Protein AF-A0AAE3F094-F1 (afdb_monomer)

Secondary structure (DSSP, 8-state):
-HHHHHHHHHHHHHHTTGGG--TTS-HHHHHHHHHHHHHHHHS-SSSEEEETTEEEEHHHHHHHHTT--HHHHHHHHHHHHHHHTT--

Structure (mmCIF, N/CA/C/O backbone):
data_AF-A0AAE3F094-F1
#
_entry.id   AF-A0AAE3F094-F1
#
loop_
_atom_site.group_PDB
_atom_site.id
_atom_site.type_symbol
_atom_site.label_atom_id
_atom_site.label_alt_id
_atom_site.label_comp_id
_atom_site.label_asym_id
_atom_site.label_entity_id
_atom_site.label_seq_id
_atom_site.pdbx_PDB_ins_code
_atom_site.Cartn_x
_atom_site.Cartn_y
_atom_site.Cartn_z
_atom_site.occupancy
_atom_site.B_iso_or_equiv
_atom_site.auth_seq_id
_atom_site.auth_comp_id
_atom_site.auth_asym_id
_atom_site.auth_atom_id
_atom_site.pdbx_PDB_model_num
ATOM 1 N N . MET A 1 1 ? 3.848 -10.168 14.263 1.00 55.53 1 MET A N 1
ATOM 2 C CA . MET A 1 1 ? 3.564 -8.799 13.771 1.00 55.53 1 MET A CA 1
ATOM 3 C C . MET A 1 1 ? 4.374 -8.482 12.517 1.00 55.53 1 MET A C 1
ATOM 5 O O . MET A 1 1 ? 3.759 -8.072 11.543 1.00 55.53 1 MET A O 1
ATOM 9 N N . MET A 1 2 ? 5.691 -8.752 12.488 1.00 59.78 2 MET A N 1
ATOM 10 C CA . MET A 1 2 ? 6.516 -8.536 11.283 1.00 59.78 2 MET A CA 1
ATOM 11 C C . MET A 1 2 ? 6.036 -9.291 10.039 1.00 59.78 2 MET A C 1
ATOM 13 O O . MET A 1 2 ? 6.050 -8.717 8.959 1.00 59.78 2 MET A O 1
ATOM 17 N N . ASP A 1 3 ? 5.491 -10.499 10.196 1.00 81.19 3 ASP A N 1
ATOM 18 C CA . ASP A 1 3 ? 4.919 -11.262 9.077 1.00 81.19 3 ASP A CA 1
ATOM 19 C C . ASP A 1 3 ? 3.830 -10.510 8.304 1.00 81.19 3 ASP A C 1
ATOM 21 O O . ASP A 1 3 ? 3.804 -10.524 7.078 1.00 81.19 3 ASP A O 1
ATOM 25 N N . ARG A 1 4 ? 2.940 -9.800 9.010 1.00 85.94 4 ARG A N 1
ATOM 26 C CA . ARG A 1 4 ? 1.827 -9.091 8.363 1.00 85.94 4 ARG A CA 1
ATOM 27 C C . ARG A 1 4 ? 2.320 -7.878 7.586 1.00 85.94 4 ARG A C 1
ATOM 29 O O . ARG A 1 4 ? 1.857 -7.654 6.476 1.00 85.94 4 ARG A O 1
ATOM 36 N N . ILE A 1 5 ? 3.254 -7.120 8.158 1.00 88.62 5 ILE A N 1
ATOM 37 C CA . ILE A 1 5 ? 3.833 -5.933 7.515 1.00 88.62 5 ILE A CA 1
ATOM 38 C C . ILE A 1 5 ? 4.559 -6.351 6.235 1.00 88.62 5 ILE A C 1
ATOM 40 O O . ILE A 1 5 ? 4.289 -5.796 5.172 1.00 88.62 5 ILE A O 1
ATOM 44 N N . SER A 1 6 ? 5.407 -7.380 6.316 1.00 90.12 6 SER A N 1
ATOM 45 C CA . SER A 1 6 ? 6.119 -7.920 5.156 1.00 90.12 6 SER A CA 1
ATOM 46 C C . SER A 1 6 ? 5.162 -8.453 4.088 1.00 90.12 6 SER A C 1
ATOM 48 O O . SER A 1 6 ? 5.328 -8.127 2.915 1.00 90.12 6 SER A O 1
ATOM 50 N N . ALA A 1 7 ? 4.114 -9.186 4.482 1.00 92.00 7 ALA A N 1
ATOM 51 C CA . ALA A 1 7 ? 3.120 -9.714 3.550 1.00 92.00 7 ALA A CA 1
ATOM 52 C C . ALA A 1 7 ? 2.343 -8.606 2.820 1.00 92.00 7 ALA A C 1
ATOM 54 O O . ALA A 1 7 ? 2.173 -8.672 1.604 1.00 92.00 7 ALA A O 1
ATOM 55 N N . TYR A 1 8 ? 1.894 -7.561 3.526 1.00 92.31 8 TYR A N 1
ATOM 56 C CA . TYR A 1 8 ? 1.226 -6.433 2.870 1.00 92.31 8 TYR A CA 1
ATOM 57 C C . TYR A 1 8 ? 2.180 -5.635 1.988 1.00 92.31 8 TYR A C 1
ATOM 59 O O . TYR A 1 8 ? 1.785 -5.220 0.902 1.00 92.31 8 TYR A O 1
ATOM 67 N N . ARG A 1 9 ? 3.435 -5.450 2.409 1.00 93.25 9 ARG A N 1
ATOM 68 C CA . ARG A 1 9 ? 4.442 -4.772 1.588 1.00 93.25 9 ARG A CA 1
ATOM 69 C C . ARG A 1 9 ? 4.678 -5.516 0.277 1.00 93.25 9 ARG A C 1
ATOM 71 O O . ARG A 1 9 ? 4.694 -4.890 -0.779 1.00 93.25 9 ARG A O 1
ATOM 78 N N . GLU A 1 10 ? 4.821 -6.836 0.335 1.00 92.31 10 GLU A N 1
ATOM 79 C CA . GLU A 1 10 ? 4.977 -7.676 -0.854 1.00 92.31 10 GLU A CA 1
ATOM 80 C C . GLU A 1 10 ? 3.726 -7.640 -1.741 1.00 92.31 10 GLU A C 1
ATOM 82 O O . GLU A 1 10 ? 3.837 -7.442 -2.950 1.00 92.31 10 GLU A O 1
ATOM 87 N N . LEU A 1 11 ? 2.532 -7.731 -1.144 1.00 93.38 11 LEU A N 1
ATOM 88 C CA . LEU A 1 11 ? 1.261 -7.641 -1.863 1.00 93.38 11 LEU A CA 1
ATOM 89 C C . LEU A 1 11 ? 1.130 -6.322 -2.632 1.00 93.38 11 LEU A C 1
ATOM 91 O O . LEU A 1 11 ? 0.827 -6.332 -3.823 1.00 93.38 11 LEU A O 1
ATOM 95 N N . ILE A 1 12 ? 1.368 -5.189 -1.968 1.00 93.38 12 ILE A N 1
ATOM 96 C CA . ILE A 1 12 ? 1.271 -3.876 -2.608 1.00 93.38 12 ILE A CA 1
ATOM 97 C C . ILE A 1 12 ? 2.336 -3.739 -3.695 1.00 93.38 12 ILE A C 1
ATOM 99 O O . ILE A 1 12 ? 1.996 -3.345 -4.806 1.00 93.38 12 ILE A O 1
ATOM 103 N N . ARG A 1 13 ? 3.591 -4.133 -3.429 1.00 92.44 13 ARG A N 1
ATOM 104 C CA . ARG A 1 13 ? 4.667 -4.114 -4.437 1.00 92.44 13 ARG A CA 1
ATOM 105 C C . ARG A 1 13 ? 4.321 -4.934 -5.676 1.00 92.44 13 ARG A C 1
ATOM 107 O O . ARG A 1 13 ? 4.592 -4.484 -6.786 1.00 92.44 13 ARG A O 1
ATOM 114 N N . LYS A 1 14 ? 3.694 -6.097 -5.495 1.00 91.75 14 LYS A N 1
ATOM 115 C CA . LYS A 1 14 ? 3.211 -6.932 -6.597 1.00 91.75 14 LYS A CA 1
ATOM 116 C C . LYS A 1 14 ? 2.082 -6.252 -7.370 1.00 91.75 14 LYS A C 1
ATOM 118 O O . LYS A 1 14 ? 2.133 -6.222 -8.593 1.00 91.75 14 LYS A O 1
ATOM 123 N N . ASN A 1 15 ? 1.095 -5.679 -6.679 1.00 91.44 15 ASN A N 1
ATOM 124 C CA . ASN A 1 15 ? -0.037 -5.003 -7.324 1.00 91.44 15 ASN A CA 1
ATOM 125 C C . ASN A 1 15 ? 0.399 -3.809 -8.178 1.00 91.44 15 ASN A C 1
ATOM 127 O O . ASN A 1 15 ? -0.174 -3.557 -9.235 1.00 91.44 15 ASN A O 1
ATOM 131 N N . ILE A 1 16 ? 1.421 -3.081 -7.728 1.00 90.50 16 ILE A N 1
ATOM 132 C CA . ILE A 1 16 ? 1.920 -1.901 -8.434 1.00 90.50 16 ILE A CA 1
ATOM 133 C C . ILE A 1 16 ? 3.005 -2.239 -9.456 1.00 90.50 16 ILE A C 1
ATOM 135 O O . ILE A 1 16 ? 3.491 -1.326 -10.113 1.00 90.50 16 ILE A O 1
ATOM 139 N N . ASP A 1 17 ? 3.384 -3.513 -9.591 1.00 89.56 17 ASP A N 1
ATOM 140 C CA . ASP A 1 17 ? 4.439 -3.984 -10.491 1.00 89.56 17 ASP A CA 1
ATOM 141 C C . ASP A 1 17 ? 5.809 -3.326 -10.193 1.00 89.56 17 ASP A C 1
ATOM 143 O O . ASP A 1 17 ? 6.520 -2.860 -11.085 1.00 89.56 17 ASP A O 1
ATOM 147 N N . TYR A 1 18 ? 6.162 -3.253 -8.897 1.00 88.00 18 TYR A N 1
ATOM 148 C CA . TYR A 1 18 ? 7.320 -2.517 -8.355 1.00 88.00 18 TYR A CA 1
ATOM 149 C C . TYR A 1 18 ? 8.654 -2.855 -9.045 1.00 88.00 18 TYR A C 1
ATOM 151 O O . TYR A 1 18 ? 9.480 -1.971 -9.278 1.00 88.00 18 TYR A O 1
ATOM 159 N N . GLU A 1 19 ? 8.870 -4.119 -9.412 1.00 86.06 19 GLU A N 1
ATOM 160 C CA . GLU A 1 19 ? 10.118 -4.558 -10.049 1.00 86.06 19 GLU A CA 1
ATOM 161 C C . GLU A 1 19 ? 10.317 -3.968 -11.454 1.00 86.06 19 GLU A C 1
ATOM 163 O O . GLU A 1 19 ? 11.453 -3.725 -11.860 1.00 86.06 19 GLU A O 1
ATOM 168 N N . ASN A 1 20 ? 9.226 -3.647 -12.158 1.00 86.19 20 ASN A N 1
ATOM 169 C CA . ASN A 1 20 ? 9.242 -3.140 -13.533 1.00 86.19 20 ASN A CA 1
ATOM 170 C C . ASN A 1 20 ? 9.038 -1.615 -13.610 1.00 86.19 20 ASN A C 1
ATOM 172 O O . ASN A 1 20 ? 8.595 -1.081 -14.640 1.00 86.19 20 ASN A O 1
ATOM 176 N N . TYR A 1 21 ? 9.312 -0.882 -12.526 1.00 81.75 21 TYR A N 1
ATOM 177 C CA . TYR A 1 21 ? 9.322 0.579 -12.588 1.00 81.75 21 TYR A CA 1
ATOM 178 C C . TYR A 1 21 ? 10.497 1.060 -13.438 1.00 81.75 21 TYR A C 1
ATOM 180 O O . TYR A 1 21 ? 11.636 0.642 -13.207 1.00 81.75 21 TYR A O 1
ATOM 188 N N . PRO A 1 22 ? 10.261 1.965 -14.403 1.00 78.25 22 PRO A N 1
ATOM 189 C CA . PRO A 1 22 ? 11.353 2.548 -15.155 1.00 78.25 22 PRO A CA 1
ATOM 190 C C . PRO A 1 22 ? 12.224 3.421 -14.231 1.00 78.25 22 PRO A C 1
ATOM 192 O O . PRO A 1 22 ? 11.716 4.012 -13.275 1.00 78.25 22 PRO A O 1
ATOM 195 N N . PRO A 1 23 ? 13.526 3.557 -14.533 1.00 75.56 23 PRO A N 1
ATOM 196 C CA . PRO A 1 23 ? 14.503 4.240 -13.676 1.00 75.56 23 PRO A CA 1
ATOM 197 C C . PRO A 1 23 ? 14.243 5.744 -13.492 1.00 75.56 23 PRO A C 1
ATOM 199 O O . PRO A 1 23 ? 14.900 6.383 -12.680 1.00 75.56 23 PRO A O 1
ATOM 202 N N . ILE A 1 24 ? 13.291 6.309 -14.241 1.00 75.31 24 ILE A N 1
ATOM 203 C CA . ILE A 1 24 ? 12.835 7.696 -14.095 1.00 75.31 24 ILE A CA 1
ATOM 204 C C . ILE A 1 24 ? 12.055 7.938 -12.796 1.00 75.31 24 ILE A C 1
ATOM 206 O O . ILE A 1 24 ? 11.940 9.085 -12.376 1.00 75.31 24 ILE A O 1
ATOM 210 N N . TYR A 1 25 ? 11.501 6.890 -12.175 1.00 77.75 25 TYR A N 1
ATOM 211 C CA . TYR A 1 25 ? 10.837 7.010 -10.881 1.00 77.75 25 TYR A CA 1
ATOM 212 C C . TYR A 1 25 ? 11.847 6.796 -9.766 1.00 77.75 25 TYR A C 1
ATOM 214 O O . TYR A 1 25 ? 12.594 5.815 -9.758 1.00 77.75 25 TYR A O 1
ATOM 222 N N . ASN A 1 26 ? 11.828 7.694 -8.788 1.00 83.88 26 ASN A N 1
ATOM 223 C CA . ASN A 1 26 ? 12.620 7.531 -7.588 1.00 83.88 26 ASN A CA 1
ATOM 224 C C . ASN A 1 26 ? 12.048 6.379 -6.752 1.00 83.88 26 ASN A C 1
ATOM 226 O O . ASN A 1 26 ? 10.971 6.490 -6.164 1.00 83.88 26 ASN A O 1
ATOM 230 N N . LYS A 1 27 ? 12.771 5.257 -6.703 1.00 85.31 2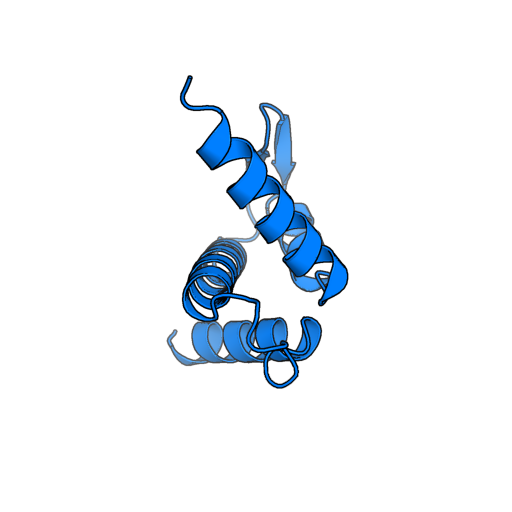7 LYS A N 1
ATOM 231 C CA . LYS A 1 27 ? 12.345 4.072 -5.945 1.00 85.31 27 LYS A CA 1
ATOM 232 C C . LYS A 1 27 ? 12.136 4.368 -4.461 1.00 85.31 27 LYS A C 1
ATOM 234 O O . LYS A 1 27 ? 11.249 3.770 -3.866 1.00 85.31 27 LYS A O 1
ATOM 239 N N . GLN A 1 28 ? 12.884 5.318 -3.899 1.00 88.19 28 GLN A N 1
ATOM 240 C CA . GLN A 1 28 ? 12.712 5.729 -2.509 1.00 88.19 28 GLN A CA 1
ATOM 241 C C . GLN A 1 28 ? 11.332 6.356 -2.265 1.00 88.19 28 GLN A C 1
ATOM 243 O O . GLN A 1 28 ? 10.667 5.982 -1.309 1.00 88.19 28 GLN A O 1
ATOM 248 N N . GLU A 1 29 ? 10.860 7.237 -3.151 1.00 88.69 29 GLU A N 1
ATOM 249 C CA . GLU A 1 29 ? 9.527 7.850 -3.016 1.00 88.69 29 GLU A CA 1
ATOM 250 C C . GLU A 1 29 ? 8.411 6.806 -3.146 1.00 88.69 29 GLU A C 1
ATOM 252 O O . GLU A 1 29 ? 7.403 6.862 -2.442 1.00 88.69 29 GLU A O 1
ATOM 257 N N . VAL A 1 30 ? 8.601 5.816 -4.026 1.00 90.44 30 VAL A N 1
ATOM 258 C CA . VAL A 1 30 ? 7.675 4.682 -4.140 1.00 90.44 30 VAL A CA 1
ATOM 259 C C . VAL A 1 30 ? 7.669 3.868 -2.845 1.00 90.44 30 VAL A C 1
ATOM 261 O O . VAL A 1 30 ? 6.600 3.495 -2.372 1.00 90.44 30 VAL A O 1
ATOM 264 N N . ASP A 1 31 ? 8.836 3.593 -2.262 1.00 91.56 31 ASP A N 1
ATOM 2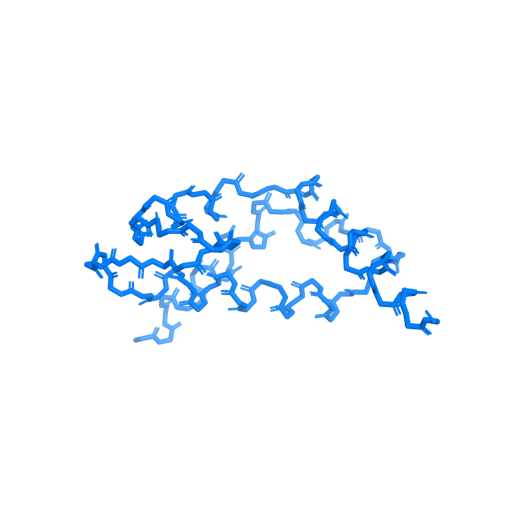65 C CA . ASP A 1 31 ? 8.943 2.857 -1.002 1.00 91.56 31 ASP A CA 1
ATOM 266 C C . ASP A 1 31 ? 8.291 3.597 0.168 1.00 91.56 31 ASP A C 1
ATOM 268 O O . ASP A 1 31 ? 7.527 2.980 0.907 1.00 91.56 31 ASP A O 1
ATOM 272 N N . GLU A 1 32 ? 8.507 4.906 0.294 1.00 91.88 32 GLU A N 1
ATOM 273 C CA . GLU A 1 32 ? 7.866 5.739 1.319 1.00 91.88 32 GLU A CA 1
ATOM 274 C C . GLU A 1 32 ? 6.334 5.723 1.182 1.00 91.88 32 GLU A C 1
ATOM 276 O O . GLU A 1 32 ? 5.611 5.579 2.173 1.00 91.88 32 GLU A O 1
ATOM 281 N N . LEU A 1 33 ? 5.820 5.787 -0.052 1.00 91.94 33 LEU A N 1
ATOM 282 C CA . LEU A 1 33 ? 4.387 5.665 -0.316 1.00 91.94 33 LEU A CA 1
ATOM 283 C C . LEU A 1 33 ? 3.853 4.270 0.041 1.00 91.94 33 LEU A C 1
ATOM 285 O O . LEU A 1 33 ? 2.780 4.157 0.634 1.00 91.94 33 LEU A O 1
ATOM 289 N N . VAL A 1 34 ? 4.584 3.205 -0.299 1.00 92.44 34 VAL A N 1
ATOM 290 C CA . VAL A 1 34 ? 4.212 1.828 0.058 1.00 92.44 34 VAL A CA 1
ATOM 291 C C . VAL A 1 34 ? 4.187 1.647 1.574 1.00 92.44 34 VAL A C 1
ATOM 293 O O . VAL A 1 34 ? 3.240 1.052 2.087 1.00 92.44 34 VAL A O 1
ATOM 296 N N . ASP A 1 35 ? 5.168 2.182 2.298 1.00 93.38 35 ASP A N 1
ATOM 297 C CA . ASP A 1 35 ? 5.218 2.088 3.757 1.00 93.38 35 ASP A CA 1
ATOM 298 C C . ASP A 1 35 ? 4.017 2.814 4.403 1.00 93.38 35 ASP A C 1
ATOM 300 O O . ASP A 1 35 ? 3.365 2.243 5.281 1.00 93.38 35 ASP A O 1
ATOM 304 N N . LEU A 1 36 ? 3.614 3.988 3.894 1.00 93.56 36 LEU A N 1
ATOM 305 C CA . LEU A 1 36 ? 2.398 4.692 4.340 1.00 93.56 36 LEU A CA 1
ATOM 306 C C . LEU A 1 36 ? 1.111 3.886 4.076 1.00 93.56 36 LEU A C 1
ATOM 308 O O . LEU A 1 36 ? 0.189 3.845 4.903 1.00 93.56 36 LEU A O 1
ATOM 312 N N . ILE A 1 37 ? 1.030 3.234 2.912 1.00 93.44 37 IL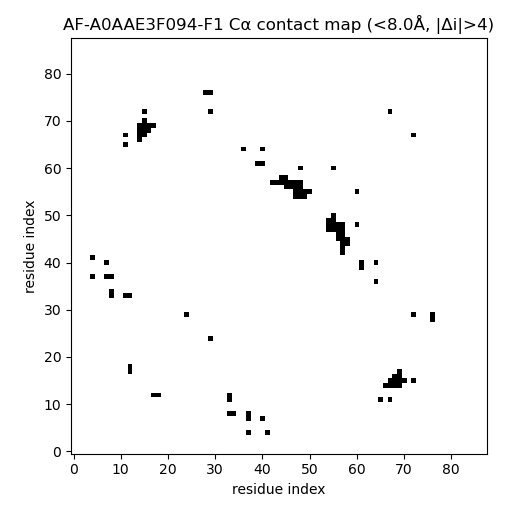E A N 1
ATOM 313 C CA . ILE A 1 37 ? -0.096 2.359 2.567 1.00 93.44 37 ILE A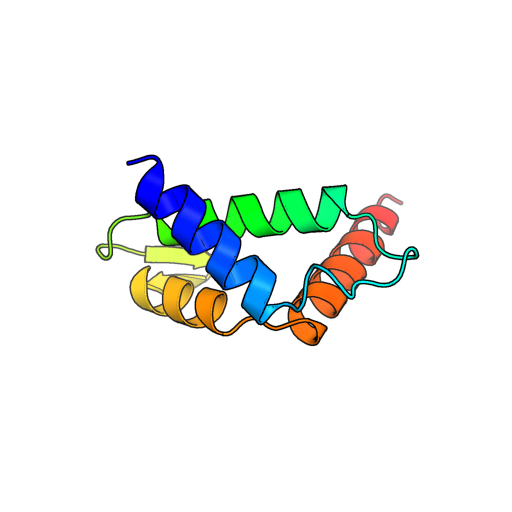 CA 1
ATOM 314 C C . ILE A 1 37 ? -0.170 1.195 3.559 1.00 93.44 37 ILE A C 1
ATOM 316 O O . ILE A 1 37 ? -1.236 0.920 4.114 1.00 93.44 37 ILE A O 1
ATOM 320 N N . VAL A 1 38 ? 0.956 0.524 3.807 1.00 94.44 38 VAL A N 1
ATOM 321 C CA . VAL A 1 38 ? 1.034 -0.617 4.726 1.00 94.44 38 VAL A CA 1
ATOM 322 C C . VAL A 1 38 ? 0.668 -0.199 6.149 1.00 94.44 38 VAL A C 1
ATOM 324 O O . VAL A 1 38 ? -0.106 -0.905 6.797 1.00 94.44 38 VAL A O 1
ATOM 327 N N . GLU A 1 39 ? 1.129 0.962 6.615 1.00 93.50 39 GLU A N 1
ATOM 328 C CA . GLU A 1 39 ? 0.743 1.517 7.916 1.00 93.50 39 GLU A CA 1
ATOM 329 C C . GLU A 1 39 ? -0.780 1.691 8.024 1.00 93.50 39 GLU A C 1
ATOM 331 O O . GLU A 1 39 ? -1.400 1.256 8.998 1.00 93.50 39 GLU A O 1
ATOM 336 N N . THR A 1 40 ? -1.420 2.215 6.975 1.00 93.38 40 THR A N 1
ATOM 337 C CA . THR A 1 40 ? -2.882 2.355 6.941 1.00 93.38 40 THR A CA 1
ATOM 338 C C . THR A 1 40 ? -3.597 0.998 6.973 1.00 93.38 40 THR A C 1
ATOM 340 O O . THR A 1 40 ? -4.630 0.842 7.630 1.00 93.38 40 THR A O 1
ATOM 343 N N . LEU A 1 41 ? -3.054 -0.020 6.298 1.00 93.19 41 LEU A N 1
ATOM 344 C CA . LEU A 1 41 ? -3.603 -1.382 6.314 1.00 93.19 41 LEU A CA 1
ATOM 345 C C . LEU A 1 41 ? -3.479 -2.058 7.691 1.00 93.19 41 LEU A C 1
ATOM 347 O O . LEU A 1 41 ? -4.291 -2.932 8.012 1.00 93.19 41 LEU A O 1
ATOM 3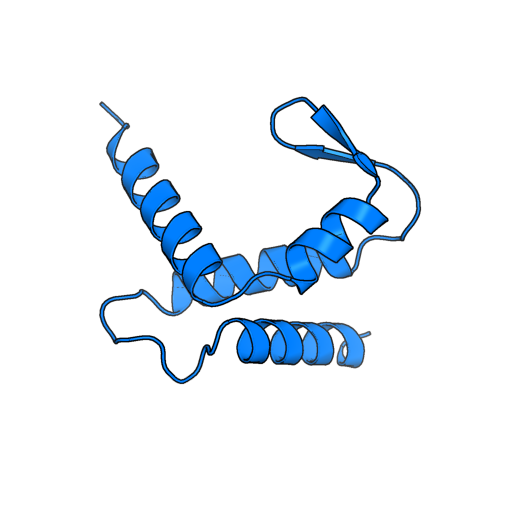51 N N . MET A 1 42 ? -2.516 -1.633 8.515 1.00 92.62 42 MET A N 1
ATOM 352 C CA . MET A 1 42 ? -2.319 -2.110 9.890 1.00 92.62 42 MET A CA 1
ATOM 353 C C . MET A 1 42 ? -3.295 -1.524 10.911 1.00 92.62 42 MET A C 1
ATOM 355 O O . MET A 1 42 ? -3.431 -2.098 11.994 1.00 92.62 42 MET A O 1
ATOM 359 N N . LEU A 1 43 ? -4.005 -0.441 10.586 1.00 92.62 43 LEU A N 1
ATOM 360 C CA . LEU A 1 43 ? -5.005 0.142 11.483 1.00 92.62 43 LEU A CA 1
ATOM 361 C C . LEU A 1 43 ? -6.111 -0.872 11.827 1.00 92.62 43 LEU A C 1
ATOM 363 O O . LEU A 1 43 ? -6.402 -1.758 11.026 1.00 92.62 43 LEU A O 1
ATOM 367 N N . PRO A 1 44 ? -6.764 -0.784 12.994 1.00 92.19 44 PRO A N 1
ATOM 368 C CA . PRO A 1 44 ? -7.919 -1.627 13.291 1.00 92.19 44 PRO A CA 1
ATOM 369 C C . PRO A 1 44 ? -9.076 -1.327 12.326 1.00 92.19 44 PRO A C 1
ATOM 371 O O . PRO A 1 44 ? -9.246 -0.197 11.882 1.00 92.19 44 PRO A O 1
ATOM 374 N N . ASP A 1 45 ? -9.912 -2.321 12.015 1.00 91.88 45 ASP A N 1
ATOM 375 C CA . ASP A 1 45 ? -11.073 -2.147 11.117 1.00 91.88 45 ASP A CA 1
ATOM 376 C C . ASP A 1 45 ? -12.217 -1.315 11.732 1.00 91.88 45 ASP A C 1
ATOM 378 O O . ASP A 1 45 ? -13.259 -1.099 11.116 1.00 91.88 45 ASP A O 1
ATOM 382 N N . THR A 1 46 ? -12.018 -0.817 12.949 1.00 92.19 46 THR A N 1
ATOM 383 C CA . THR A 1 46 ? -12.935 0.063 13.668 1.00 92.19 46 THR A CA 1
ATOM 384 C C . THR A 1 46 ? -12.524 1.525 13.502 1.00 92.19 46 THR A C 1
ATOM 386 O O . THR A 1 46 ? -11.355 1.860 13.682 1.00 92.19 46 THR A O 1
ATOM 389 N N . GLY A 1 47 ? -13.492 2.411 13.257 1.00 92.88 47 GLY A N 1
ATOM 390 C CA . GLY A 1 47 ? -13.284 3.864 13.235 1.00 92.88 47 GLY A CA 1
ATOM 391 C C . GLY A 1 47 ? -13.232 4.484 11.837 1.00 92.88 47 GLY A C 1
ATOM 392 O O . GLY A 1 47 ? -13.595 3.860 10.833 1.00 92.88 47 GLY A O 1
ATOM 393 N N . THR A 1 48 ? -12.804 5.747 11.784 1.00 94.94 48 THR A N 1
ATOM 394 C CA . THR A 1 48 ? -12.754 6.580 10.576 1.00 94.94 48 THR A CA 1
ATOM 395 C C . THR A 1 48 ? -11.375 7.219 10.389 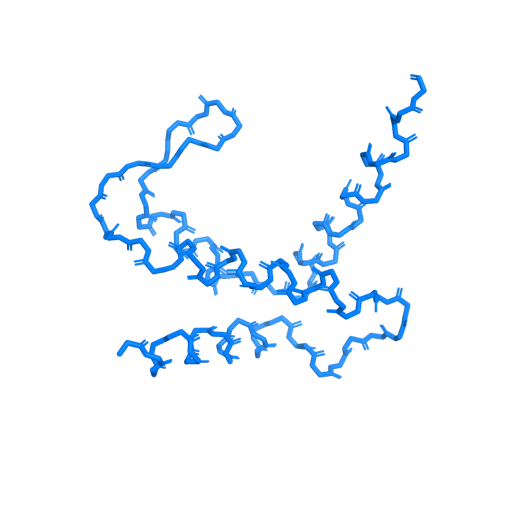1.00 94.94 48 THR A C 1
ATOM 397 O O . THR A 1 48 ? -10.646 7.477 11.342 1.00 94.94 48 THR A O 1
ATOM 400 N N . ILE A 1 49 ? -11.015 7.482 9.133 1.00 93.81 49 ILE A N 1
ATOM 401 C CA . ILE A 1 49 ? -9.842 8.253 8.719 1.00 93.81 49 ILE A CA 1
ATOM 402 C C . ILE A 1 49 ? -10.347 9.503 8.008 1.00 93.81 49 ILE A C 1
ATOM 404 O O . ILE A 1 49 ? -11.203 9.427 7.121 1.00 93.81 49 ILE A O 1
ATOM 408 N N . ARG A 1 50 ? -9.813 10.666 8.378 1.00 94.19 50 ARG A N 1
ATOM 409 C CA . ARG A 1 50 ? -10.154 11.937 7.739 1.00 94.19 50 ARG A CA 1
ATOM 410 C C . ARG A 1 50 ? -9.240 12.186 6.540 1.00 94.19 50 ARG A C 1
ATOM 412 O O . ARG A 1 50 ? -8.061 12.467 6.709 1.00 94.19 50 ARG A O 1
ATOM 419 N N . ILE A 1 51 ? -9.801 12.124 5.334 1.00 90.38 51 ILE A N 1
ATOM 420 C CA . ILE A 1 51 ? -9.092 12.326 4.063 1.00 90.38 51 ILE A CA 1
ATOM 421 C C . ILE A 1 51 ? -9.709 13.529 3.345 1.00 90.38 51 ILE A C 1
ATOM 423 O O . ILE A 1 51 ? -10.899 13.524 3.030 1.00 90.38 51 ILE A O 1
ATOM 427 N N . GLY A 1 52 ? -8.916 14.578 3.099 1.00 86.44 52 GLY A N 1
ATOM 428 C CA . GLY A 1 52 ? -9.388 15.793 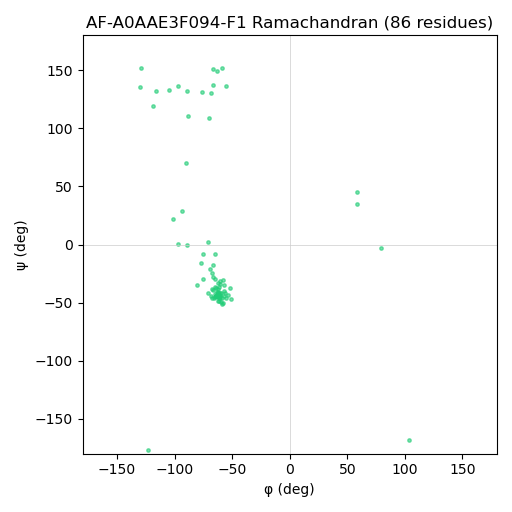2.417 1.00 86.44 52 GLY A CA 1
ATOM 429 C C . GLY A 1 52 ? -10.564 16.478 3.129 1.00 86.44 52 GLY A C 1
ATOM 430 O O . GLY A 1 52 ? -11.490 16.953 2.480 1.00 86.44 52 GLY A O 1
ATOM 431 N N . GLY A 1 53 ? -10.579 16.441 4.467 1.00 91.31 53 GLY A N 1
ATOM 432 C CA . GLY A 1 53 ? -11.666 16.984 5.290 1.00 91.31 53 GLY A CA 1
ATOM 433 C C . GLY A 1 53 ? -12.910 16.095 5.406 1.00 91.31 53 GLY A C 1
ATOM 434 O O . GLY A 1 53 ? -13.814 16.442 6.157 1.00 91.31 53 GLY A O 1
ATOM 435 N N . LYS A 1 54 ? -12.961 14.943 4.724 1.00 94.12 54 LYS A N 1
ATOM 436 C CA . LYS A 1 54 ? -14.077 13.989 4.806 1.00 94.12 54 LYS A CA 1
ATOM 437 C C . LYS A 1 54 ? -13.698 12.776 5.644 1.00 94.12 54 LYS A C 1
ATOM 439 O O . LYS A 1 54 ? -12.645 12.180 5.426 1.00 94.12 54 LYS A O 1
ATOM 444 N N . GLU A 1 55 ? -14.568 12.383 6.563 1.00 95.81 55 GLU A N 1
ATOM 445 C CA . GLU A 1 55 ? -14.408 11.141 7.315 1.00 95.81 55 GLU A CA 1
ATOM 446 C C . GLU A 1 55 ? -14.789 9.936 6.455 1.00 95.81 55 GLU A C 1
ATOM 448 O O . GLU A 1 55 ? -15.831 9.923 5.798 1.00 95.81 55 GLU A O 1
ATOM 453 N N . ARG A 1 56 ? -13.928 8.919 6.439 1.00 95.56 56 ARG A N 1
ATOM 454 C CA . ARG A 1 56 ? -14.163 7.658 5.736 1.00 95.56 56 ARG A CA 1
ATOM 455 C C . ARG A 1 56 ? -13.898 6.481 6.670 1.00 95.56 56 ARG A C 1
ATOM 457 O O . ARG A 1 56 ? -12.874 6.496 7.344 1.00 95.56 56 ARG A O 1
ATOM 464 N N . PRO A 1 57 ? -14.754 5.449 6.702 1.00 96.38 57 PRO A N 1
ATOM 465 C CA . PRO A 1 57 ? -14.492 4.243 7.480 1.00 96.38 57 PRO A CA 1
ATOM 466 C C . PRO A 1 57 ? -13.152 3.603 7.108 1.00 96.38 57 PRO A C 1
ATOM 468 O O . PRO A 1 57 ? -12.852 3.456 5.918 1.00 96.38 57 PRO A O 1
ATOM 471 N N . VAL A 1 58 ? -12.382 3.175 8.112 1.00 96.12 58 VAL A N 1
ATOM 472 C CA . VAL A 1 58 ? -11.082 2.512 7.906 1.00 96.12 58 VAL A CA 1
ATOM 473 C C . VAL A 1 58 ? -11.176 1.349 6.900 1.00 96.12 58 VAL A C 1
ATOM 475 O O . VAL A 1 58 ? -10.377 1.338 5.960 1.00 96.12 58 VAL A O 1
ATOM 478 N N . PRO A 1 59 ? -12.164 0.429 6.973 1.00 95.38 59 PRO A N 1
ATOM 479 C CA . PRO A 1 59 ? -12.246 -0.700 6.038 1.00 95.38 59 PRO A CA 1
ATOM 480 C C . PRO A 1 59 ? -12.389 -0.273 4.573 1.00 95.38 59 PRO A C 1
ATOM 482 O O . PRO A 1 59 ? -11.841 -0.909 3.672 1.00 95.38 59 PRO A O 1
ATOM 485 N N . ILE A 1 60 ? -13.090 0.839 4.323 1.00 95.00 60 ILE A N 1
ATOM 486 C CA . ILE A 1 60 ? -13.257 1.389 2.973 1.00 95.00 60 ILE A CA 1
ATOM 487 C C . ILE A 1 60 ? -11.920 1.923 2.465 1.00 95.00 60 ILE A C 1
ATOM 489 O O . ILE A 1 60 ? -11.538 1.651 1.328 1.00 95.00 60 ILE A O 1
ATOM 493 N N . VAL A 1 61 ? -11.187 2.650 3.310 1.00 94.94 61 VAL A N 1
ATOM 494 C CA . VAL A 1 61 ? -9.864 3.184 2.964 1.00 94.94 61 VAL A CA 1
ATOM 495 C C . VAL A 1 61 ? -8.879 2.060 2.659 1.00 94.94 61 VAL A C 1
ATOM 497 O O . VAL A 1 61 ? -8.224 2.092 1.619 1.00 94.94 61 VAL A O 1
ATOM 500 N N . LYS A 1 62 ? -8.854 1.012 3.485 1.00 94.44 62 LYS A N 1
ATOM 501 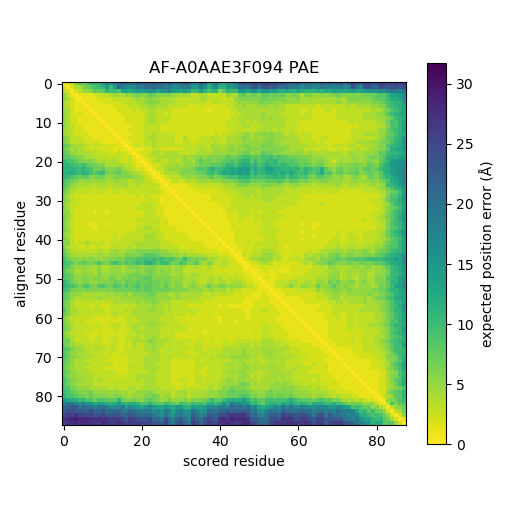C CA . LYS A 1 62 ? -8.042 -0.182 3.227 1.00 94.44 62 LYS A CA 1
ATOM 502 C C . LYS A 1 62 ? -8.392 -0.847 1.899 1.00 94.44 62 LYS A C 1
ATOM 504 O O . LYS A 1 62 ? -7.498 -1.160 1.119 1.00 94.44 62 LYS A O 1
ATOM 509 N N . SER A 1 63 ? -9.682 -1.024 1.604 1.00 94.06 63 SER A N 1
ATOM 510 C CA . SER A 1 63 ? -10.105 -1.610 0.330 1.00 94.06 63 SER A CA 1
ATOM 511 C C . SER A 1 63 ? -9.680 -0.773 -0.878 1.00 94.06 63 SER A C 1
ATOM 513 O O . SER A 1 63 ? -9.417 -1.361 -1.924 1.00 94.06 63 SER A O 1
ATOM 515 N N . MET A 1 64 ? -9.631 0.558 -0.766 1.00 92.81 64 MET A N 1
ATOM 516 C CA . MET A 1 64 ? -9.118 1.418 -1.839 1.00 92.81 64 MET A CA 1
ATOM 517 C C . MET A 1 64 ? -7.612 1.217 -2.029 1.00 92.81 64 MET A C 1
ATOM 519 O O . MET A 1 64 ? -7.167 1.020 -3.154 1.00 92.81 64 MET A O 1
ATOM 523 N N . PHE A 1 65 ? -6.845 1.192 -0.937 1.00 93.19 65 PHE A N 1
ATOM 524 C CA . PHE A 1 65 ? -5.398 0.987 -0.986 1.00 93.19 65 PHE A CA 1
ATOM 525 C C . PHE A 1 65 ? -4.990 -0.370 -1.569 1.00 93.19 65 PHE A C 1
ATOM 527 O O . PHE A 1 65 ? -4.050 -0.444 -2.353 1.00 93.19 65 PHE A O 1
ATOM 534 N N . LEU A 1 66 ? -5.734 -1.435 -1.259 1.00 92.44 66 LEU A N 1
ATOM 535 C CA . LEU A 1 66 ? -5.486 -2.772 -1.814 1.00 92.44 66 LEU A CA 1
ATOM 536 C C . LEU A 1 66 ? -5.743 -2.871 -3.326 1.00 92.44 66 LEU A C 1
ATOM 538 O O . LEU A 1 66 ? -5.288 -3.827 -3.948 1.00 92.44 66 LEU A O 1
ATOM 542 N N . LYS A 1 67 ? -6.475 -1.914 -3.911 1.00 92.00 67 LYS A N 1
ATOM 543 C CA . LYS A 1 67 ? -6.790 -1.855 -5.347 1.00 92.00 67 LYS A CA 1
ATOM 544 C C . LYS A 1 67 ? -5.851 -0.943 -6.136 1.00 92.00 67 LYS A C 1
ATOM 546 O O . LYS A 1 67 ? -6.068 -0.780 -7.331 1.00 92.00 67 LYS A O 1
ATOM 551 N N . LEU A 1 68 ? -4.862 -0.322 -5.490 1.00 91.62 68 LEU A N 1
ATOM 552 C CA . LEU A 1 68 ? -3.885 0.493 -6.202 1.00 91.62 68 LEU A CA 1
ATOM 553 C C . LEU A 1 68 ? -3.031 -0.382 -7.116 1.00 91.62 68 LEU A C 1
ATOM 555 O O . LEU A 1 68 ? -2.553 -1.441 -6.716 1.00 91.62 68 LEU A O 1
ATOM 559 N N . ASP A 1 69 ? -2.811 0.124 -8.319 1.00 90.88 69 ASP A N 1
ATOM 560 C CA . ASP A 1 69 ? -1.918 -0.440 -9.322 1.00 90.88 69 ASP A CA 1
ATOM 561 C C . ASP A 1 69 ? -0.868 0.605 -9.735 1.00 90.88 69 ASP A C 1
ATOM 563 O O . ASP A 1 69 ? -0.803 1.717 -9.194 1.00 90.88 69 ASP A O 1
ATOM 567 N N . LYS A 1 70 ? -0.026 0.235 -10.698 1.00 89.06 70 LYS A N 1
ATOM 568 C CA . LYS A 1 70 ? 1.068 1.061 -11.208 1.00 89.06 70 LYS A CA 1
ATOM 569 C C . LYS A 1 70 ? 0.626 2.452 -11.675 1.00 89.06 70 LYS A C 1
ATOM 571 O O . LYS A 1 70 ? 1.306 3.434 -11.372 1.00 89.06 70 LYS A O 1
ATOM 576 N N . ASP A 1 71 ? -0.489 2.556 -12.396 1.00 89.06 71 ASP A N 1
ATOM 577 C CA . ASP A 1 71 ? -0.979 3.828 -12.935 1.00 89.06 71 ASP A CA 1
ATOM 578 C C . ASP A 1 71 ? -1.414 4.766 -11.809 1.00 89.06 71 ASP A C 1
ATOM 580 O O . ASP A 1 71 ? -1.101 5.961 -11.828 1.00 89.06 71 ASP A O 1
ATOM 584 N N . HIS A 1 72 ? -2.056 4.222 -10.774 1.00 91.00 72 HIS A N 1
ATOM 585 C CA . HIS A 1 72 ? -2.427 5.002 -9.598 1.00 91.00 72 HIS A CA 1
ATOM 586 C C . HIS A 1 72 ? -1.202 5.565 -8.866 1.00 91.00 72 HIS A C 1
ATOM 588 O O . HIS A 1 72 ? -1.186 6.746 -8.518 1.00 91.00 72 HIS A O 1
ATOM 594 N N . ILE A 1 73 ? -0.165 4.749 -8.652 1.00 89.69 73 ILE A N 1
ATOM 595 C CA . ILE A 1 73 ? 1.073 5.197 -7.995 1.00 89.69 73 ILE A CA 1
ATOM 596 C C . ILE A 1 73 ? 1.783 6.262 -8.833 1.00 89.69 73 ILE A C 1
ATOM 598 O O . ILE A 1 73 ? 2.172 7.302 -8.303 1.00 89.69 73 ILE A O 1
ATOM 602 N N . CYS A 1 74 ? 1.890 6.052 -10.146 1.00 86.44 74 CYS A N 1
ATOM 603 C CA . CYS A 1 74 ? 2.444 7.035 -11.075 1.00 86.44 74 CYS A CA 1
ATOM 604 C C . CYS A 1 74 ? 1.711 8.382 -10.979 1.00 86.44 74 CYS A C 1
ATOM 606 O O . CYS A 1 74 ? 2.345 9.438 -10.892 1.00 86.44 74 CYS A O 1
ATOM 608 N N . TYR A 1 75 ? 0.376 8.353 -10.950 1.00 88.62 75 TYR A N 1
ATOM 609 C CA . TYR A 1 75 ? -0.437 9.553 -10.792 1.00 88.62 75 TYR A CA 1
ATOM 610 C C . TYR A 1 75 ? -0.166 10.261 -9.458 1.00 88.62 75 TYR A C 1
ATOM 612 O O . TYR A 1 75 ? 0.033 11.476 -9.447 1.00 88.62 75 TYR A O 1
ATOM 620 N N . ILE A 1 76 ? -0.106 9.517 -8.347 1.00 88.31 76 ILE A N 1
ATOM 621 C CA . ILE A 1 76 ? 0.175 10.072 -7.015 1.00 88.31 76 ILE A CA 1
ATOM 622 C C . ILE A 1 76 ? 1.541 10.767 -6.996 1.00 88.31 76 ILE A C 1
ATOM 624 O O . ILE A 1 76 ? 1.617 11.929 -6.600 1.00 88.31 76 ILE A O 1
ATOM 628 N N . LEU A 1 77 ? 2.595 10.107 -7.484 1.00 87.06 77 LEU A N 1
ATOM 629 C CA . LEU A 1 77 ? 3.947 10.679 -7.547 1.00 87.06 77 LEU A CA 1
ATOM 630 C C . LEU A 1 77 ? 3.987 11.945 -8.409 1.00 87.06 77 LEU A C 1
ATOM 632 O O . LEU A 1 77 ? 4.526 12.971 -8.000 1.00 87.06 77 LEU A O 1
ATOM 636 N N . LYS A 1 78 ? 3.328 11.917 -9.573 1.00 86.56 78 LYS A N 1
ATOM 637 C CA . LYS A 1 78 ? 3.206 13.096 -10.437 1.00 86.56 78 LYS A CA 1
ATOM 638 C C . LYS A 1 78 ? 2.504 14.252 -9.721 1.00 86.56 78 LYS A C 1
ATOM 640 O O . LYS A 1 78 ? 2.911 15.404 -9.870 1.00 86.56 78 LYS A O 1
ATOM 645 N N . CYS A 1 79 ? 1.442 13.977 -8.964 1.00 86.81 79 CYS A N 1
ATOM 646 C CA . CYS A 1 79 ? 0.752 14.988 -8.168 1.00 86.81 79 CYS A CA 1
ATOM 647 C C . CYS A 1 79 ? 1.650 15.567 -7.069 1.00 86.81 79 CYS A C 1
ATOM 649 O O . CYS A 1 79 ? 1.685 16.789 -6.933 1.00 86.81 79 CYS A O 1
ATOM 651 N N . LEU A 1 80 ? 2.396 14.722 -6.349 1.00 83.75 80 LEU A N 1
ATOM 652 C CA . LEU A 1 80 ? 3.330 15.144 -5.301 1.00 83.75 80 LEU A CA 1
ATOM 653 C C . LEU A 1 80 ? 4.398 16.096 -5.859 1.00 83.75 80 LEU A C 1
ATOM 655 O O . LEU A 1 80 ? 4.497 17.236 -5.398 1.00 83.75 80 LEU A O 1
ATOM 659 N N . HIS A 1 81 ? 5.070 15.714 -6.950 1.00 82.62 81 HIS A N 1
ATOM 660 C CA . HIS A 1 81 ? 6.068 16.562 -7.620 1.00 82.62 81 HIS A CA 1
ATOM 661 C C . HIS A 1 81 ? 5.497 17.885 -8.140 1.00 82.62 81 HIS A C 1
ATOM 663 O O . HIS A 1 81 ? 6.201 18.893 -8.191 1.00 82.62 81 HIS A O 1
ATOM 669 N N . ASN A 1 82 ? 4.223 17.913 -8.538 1.00 80.38 82 ASN A N 1
ATOM 670 C CA . ASN A 1 82 ? 3.561 19.145 -8.972 1.00 80.38 82 ASN A CA 1
ATOM 671 C C . ASN A 1 82 ? 3.197 20.064 -7.798 1.00 80.38 82 ASN A C 1
ATOM 673 O O . ASN A 1 82 ? 3.138 21.281 -7.976 1.00 80.38 82 ASN A O 1
ATOM 677 N N . THR A 1 83 ? 2.936 19.508 -6.613 1.00 71.69 83 THR A N 1
ATOM 678 C CA . THR A 1 83 ? 2.658 20.296 -5.405 1.00 71.69 83 THR A CA 1
ATOM 679 C C . THR A 1 83 ? 3.919 20.827 -4.737 1.00 71.69 83 THR A C 1
ATOM 681 O O . THR A 1 83 ? 3.904 21.960 -4.264 1.00 71.69 83 THR A O 1
ATOM 684 N N . GLU A 1 84 ? 5.029 20.087 -4.758 1.00 60.12 84 GLU A N 1
ATOM 685 C CA . GLU A 1 84 ? 6.309 20.570 -4.219 1.00 60.12 84 GLU A CA 1
ATOM 686 C C . GLU A 1 84 ? 6.860 21.771 -4.996 1.00 60.12 84 GLU A C 1
ATOM 688 O O . GLU A 1 84 ? 7.480 22.660 -4.415 1.00 60.12 84 GLU A O 1
ATOM 693 N N . LYS A 1 85 ? 6.552 21.851 -6.294 1.00 54.91 85 LYS A N 1
ATOM 694 C CA . LYS A 1 85 ? 6.899 22.990 -7.156 1.00 54.91 85 LYS A CA 1
ATOM 695 C C . LYS A 1 85 ? 6.033 24.235 -6.931 1.00 54.91 85 LYS A C 1
ATOM 697 O O . LYS A 1 85 ? 6.355 25.277 -7.477 1.00 54.91 85 LYS A O 1
ATOM 702 N N . LYS A 1 86 ? 4.959 24.162 -6.132 1.00 49.50 86 LYS A N 1
ATOM 703 C CA . LYS A 1 86 ? 4.098 25.310 -5.777 1.00 49.50 86 LYS A CA 1
ATOM 704 C C . LYS A 1 86 ? 4.505 25.993 -4.462 1.00 49.50 86 LYS A C 1
ATOM 706 O O . LYS A 1 86 ? 3.661 26.551 -3.766 1.00 49.50 86 LYS A O 1
ATOM 711 N N . LYS A 1 87 ? 5.791 25.946 -4.108 1.00 47.12 87 LYS A N 1
ATOM 712 C CA . LYS A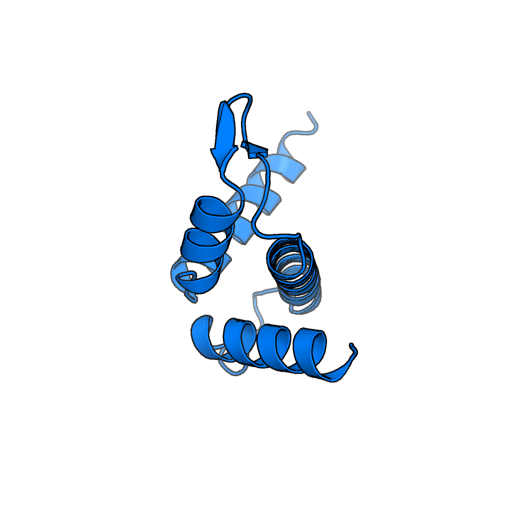 1 87 ? 6.385 26.867 -3.131 1.00 47.12 87 LYS A CA 1
ATOM 713 C C . LYS A 1 87 ? 6.916 28.101 -3.872 1.00 47.12 87 LYS A C 1
ATOM 715 O O . LYS A 1 87 ? 8.125 28.264 -3.985 1.00 47.12 87 LYS A O 1
ATOM 720 N N . GLU A 1 88 ? 6.010 28.926 -4.387 1.00 37.94 88 GLU A N 1
ATOM 721 C CA . GLU A 1 88 ? 6.279 30.305 -4.830 1.00 37.94 88 GLU A CA 1
ATOM 722 C C . GLU A 1 88 ? 5.197 31.228 -4.268 1.00 37.94 88 GLU A C 1
ATOM 724 O O . GLU A 1 88 ? 4.001 30.869 -4.395 1.00 37.94 88 GLU A O 1
#

Organism: NCBI:txid1150298

Solvent-accessible surface area (backbone atoms only — not comparable to full-atom values): 5181 Å² total; per-residue (Å²): 112,68,66,59,55,52,49,45,47,51,50,50,38,58,51,32,44,55,90,75,58,61,88,88,55,62,64,65,62,53,48,53,51,48,51,55,51,41,54,58,60,69,50,64,75,70,62,69,45,77,55,96,88,40,79,38,48,33,55,60,53,39,56,54,59,76,65,46,32,43,67,55,52,52,50,52,54,53,51,51,61,58,54,68,70,64,80,119

Sequence (88 aa):
MMDRISAYRELIRKNIDYENYPPIYNKQEVDELVDLIVETLMLPDTGTIRIGGKERPVPIVKSMFLKLDKDHICYILKCLHNTEKKKE

Nearest PDB structures (foldseek):
  4n78-assembly1_B  TM=3.135E-01  e=9.812E+00  Homo sapiens
  7use-assembly1_B  TM=3.177E-01  e=9.229E+00  Homo sapiens

Foldseek 3Di:
DVVLLVVQLVLLCVQAVVVPDDPVDDNVVVSVVSSVLSVLLPDDQDAWDQDPNDTDRSVVSNVVSSNDYNVNSVVVVVVVVVVVVPPD

pLDDT: mean 86.85, std 11.51, range [37.94, 96.38]

Radius of gyration: 14.06 Å; Cα contacts (8 Å, |Δi|>4): 56; chains: 1; bounding box: 29×42×29 Å

Mean predicted aligned error: 5.34 Å

InterPro domains:
  IPR046059 Domain of unknown function DUF6017 [PF19481] (4-83)